Protein AF-A0A9E3B9R6-F1 (afdb_monomer_lite)

Foldseek 3Di:
DADPPFAEDEDDDDDQDAQCVCPVVNVVVCNVVRYDYDTGGFECHDPHHHDPDDPPPDDPVVVVVCVVVVHDDDDPDDVVVRVVVSVD

pLDDT: mean 90.38, std 10.26, range [60.06, 98.75]

Structure (mmCIF, N/CA/C/O backbone):
data_AF-A0A9E3B9R6-F1
#
_entry.id   AF-A0A9E3B9R6-F1
#
loop_
_atom_site.group_PDB
_atom_site.id
_atom_site.type_symbol
_atom_site.label_atom_id
_atom_site.label_alt_id
_atom_site.label_comp_id
_atom_site.label_asym_id
_atom_site.label_entity_id
_atom_site.label_seq_id
_atom_site.pdbx_PDB_ins_code
_atom_site.Cartn_x
_atom_site.Cartn_y
_atom_site.Cartn_z
_atom_site.occupancy
_atom_site.B_iso_or_equiv
_atom_site.auth_seq_id
_atom_site.auth_comp_id
_atom_site.auth_asym_id
_atom_site.auth_atom_id
_atom_site.pdbx_PDB_model_num
ATOM 1 N N . MET A 1 1 ? -5.647 1.879 10.800 1.00 97.06 1 MET A N 1
ATOM 2 C CA . MET A 1 1 ? -6.451 2.928 11.465 1.00 97.06 1 MET A CA 1
ATOM 3 C C . MET A 1 1 ? -7.831 2.349 11.735 1.00 97.06 1 MET A C 1
ATOM 5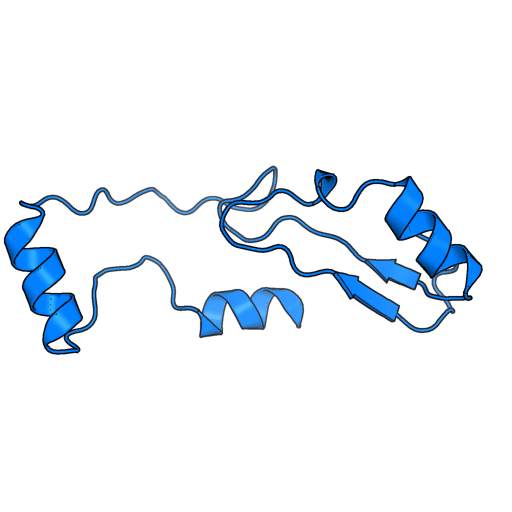 O O . MET A 1 1 ? -8.212 1.435 11.014 1.00 97.06 1 MET A O 1
ATOM 9 N N . GLY A 1 2 ? -8.545 2.849 12.743 1.00 97.62 2 GLY A N 1
ATOM 10 C CA . GLY A 1 2 ? -9.823 2.265 13.179 1.00 97.62 2 GLY A CA 1
ATOM 11 C C . GLY A 1 2 ? -9.663 1.110 14.172 1.00 97.62 2 GLY A C 1
ATOM 12 O O . GLY A 1 2 ? -8.538 0.811 14.592 1.00 97.62 2 GLY A O 1
ATOM 13 N N . ASP A 1 3 ? -10.786 0.496 14.551 1.00 98.00 3 ASP A N 1
ATOM 14 C CA . ASP A 1 3 ? -10.826 -0.638 15.478 1.00 98.00 3 ASP A CA 1
ATOM 15 C C . ASP A 1 3 ? -10.191 -1.881 14.818 1.00 98.00 3 ASP A C 1
ATOM 17 O O . ASP A 1 3 ? -10.536 -2.226 13.687 1.00 98.00 3 ASP A O 1
ATOM 21 N N . PRO A 1 4 ? -9.249 -2.581 15.475 1.00 97.56 4 PRO A N 1
ATOM 22 C CA . PRO A 1 4 ? -8.694 -3.833 14.967 1.00 97.56 4 PRO A CA 1
ATOM 23 C C . PRO A 1 4 ? -9.722 -4.938 14.669 1.00 97.56 4 PRO A C 1
ATOM 25 O O . PRO A 1 4 ? -9.382 -5.840 13.897 1.00 97.56 4 PRO A O 1
ATOM 28 N N . ASN A 1 5 ? -10.915 -4.872 15.272 1.00 98.12 5 ASN A N 1
ATOM 29 C CA . ASN A 1 5 ? -12.006 -5.840 15.136 1.00 98.12 5 ASN A CA 1
ATOM 30 C C . ASN A 1 5 ? -12.996 -5.514 14.004 1.00 98.12 5 ASN A C 1
ATOM 32 O O . ASN A 1 5 ? -13.815 -6.368 13.664 1.00 98.12 5 ASN A O 1
ATOM 36 N N . ASP A 1 6 ? -12.924 -4.318 13.416 1.00 98.44 6 ASP A N 1
ATOM 37 C CA . ASP A 1 6 ? -13.749 -3.945 12.265 1.00 98.44 6 ASP A CA 1
ATOM 38 C C . ASP A 1 6 ? -13.304 -4.690 10.988 1.00 98.44 6 ASP A C 1
ATOM 40 O O . ASP A 1 6 ? -12.127 -5.061 10.859 1.00 98.44 6 ASP A O 1
ATOM 44 N N . PRO A 1 7 ? -14.198 -4.877 9.994 1.00 98.50 7 PRO A N 1
ATOM 45 C CA . PRO A 1 7 ? -13.827 -5.410 8.686 1.00 98.50 7 PRO A CA 1
ATOM 46 C C . PRO A 1 7 ? -12.658 -4.640 8.058 1.00 98.50 7 PRO A C 1
ATOM 48 O O . PRO A 1 7 ? -12.669 -3.410 7.971 1.00 98.50 7 PRO A O 1
ATOM 51 N N . ALA A 1 8 ? -11.636 -5.367 7.605 1.00 98.12 8 ALA A N 1
ATOM 52 C CA . ALA A 1 8 ? -10.434 -4.763 7.045 1.00 98.12 8 ALA A CA 1
ATOM 53 C C . ALA A 1 8 ? -10.636 -4.286 5.600 1.00 98.12 8 ALA A C 1
ATOM 55 O O . ALA A 1 8 ? -11.194 -4.998 4.766 1.00 98.12 8 ALA A O 1
ATOM 56 N N . VAL A 1 9 ? -10.092 -3.108 5.291 1.00 98.12 9 VAL A N 1
ATOM 57 C CA . VAL A 1 9 ? -9.903 -2.609 3.926 1.00 98.12 9 VAL A CA 1
ATOM 58 C C . VAL A 1 9 ? -8.422 -2.317 3.697 1.00 98.12 9 VAL A C 1
ATOM 60 O O . VAL A 1 9 ? -7.810 -1.517 4.410 1.00 98.12 9 VAL A O 1
ATOM 63 N N . LEU A 1 10 ? -7.836 -2.986 2.703 1.00 97.81 10 LEU A N 1
ATOM 64 C CA . LEU A 1 10 ? -6.449 -2.788 2.295 1.00 97.81 10 LEU A CA 1
ATOM 65 C C . LEU A 1 10 ? -6.392 -1.820 1.115 1.00 97.81 10 LEU A C 1
ATOM 67 O O . LEU A 1 10 ? -6.983 -2.062 0.064 1.00 97.81 10 LEU A O 1
ATOM 71 N N . LEU A 1 11 ? -5.668 -0.720 1.290 1.00 98.06 11 LEU A N 1
ATOM 72 C CA . LEU A 1 11 ? -5.496 0.300 0.269 1.00 98.06 11 LEU 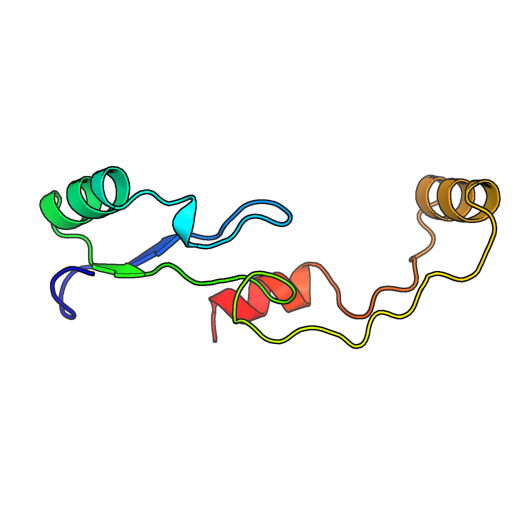A CA 1
ATOM 73 C C . LEU A 1 11 ? -4.149 0.122 -0.442 1.00 98.06 11 LEU A C 1
ATOM 75 O O . LEU A 1 11 ? -3.099 0.445 0.115 1.00 98.06 11 LEU A O 1
ATOM 79 N N . ILE A 1 12 ? -4.194 -0.347 -1.690 1.00 96.94 12 ILE A N 1
ATOM 80 C CA . ILE A 1 12 ? -3.018 -0.563 -2.546 1.00 96.94 12 ILE A CA 1
ATOM 81 C C . ILE A 1 12 ? -2.802 0.673 -3.426 1.00 96.94 12 ILE A C 1
ATOM 83 O O . ILE A 1 12 ? -3.715 1.110 -4.130 1.00 96.94 12 ILE A O 1
ATOM 87 N N . MET A 1 13 ? -1.609 1.271 -3.372 1.00 96.44 13 MET A N 1
ATOM 88 C CA . MET A 1 13 ? -1.295 2.462 -4.168 1.00 96.44 13 MET A CA 1
ATOM 89 C C . MET A 1 13 ? -0.964 2.156 -5.625 1.00 96.44 13 MET A C 1
ATOM 91 O O . MET A 1 13 ? -0.474 1.082 -5.966 1.00 96.44 13 MET A O 1
ATOM 95 N N . GLY A 1 14 ? -1.208 3.155 -6.478 1.00 93.25 14 GLY A N 1
ATOM 96 C CA . GLY A 1 14 ? -0.768 3.150 -7.869 1.00 93.25 14 GLY A CA 1
ATOM 97 C C . GLY A 1 14 ? 0.750 3.300 -8.015 1.00 93.25 14 GLY A C 1
ATOM 98 O O . GLY A 1 14 ? 1.485 3.502 -7.046 1.00 93.25 14 GLY A O 1
ATOM 99 N N . LEU A 1 15 ? 1.216 3.222 -9.262 1.00 90.31 15 LEU A N 1
ATOM 100 C CA . LEU A 1 15 ? 2.635 3.213 -9.623 1.00 90.31 15 LEU A CA 1
ATOM 101 C C . LEU A 1 15 ? 3.441 4.321 -8.919 1.00 90.31 15 LEU A C 1
ATOM 103 O O . LEU A 1 15 ? 3.126 5.506 -9.035 1.00 90.31 15 LEU A O 1
ATOM 107 N N . GLY A 1 16 ? 4.495 3.919 -8.200 1.00 87.75 16 GLY A N 1
ATOM 108 C CA . GLY A 1 16 ? 5.470 4.817 -7.565 1.00 87.75 16 GLY A CA 1
ATOM 109 C C . GLY A 1 16 ? 4.927 5.706 -6.438 1.00 87.75 16 GLY A C 1
ATOM 110 O O . GLY A 1 16 ? 5.645 6.580 -5.958 1.00 87.75 16 GLY A O 1
ATOM 111 N N . SER A 1 17 ? 3.674 5.514 -6.024 1.00 95.69 17 SER A N 1
ATOM 112 C CA . SER A 1 17 ? 2.989 6.379 -5.062 1.00 95.69 17 SER A CA 1
ATOM 113 C C . SER A 1 17 ? 3.105 5.847 -3.637 1.00 95.69 17 SER A C 1
ATOM 115 O O . SER A 1 17 ? 2.820 4.681 -3.381 1.00 95.69 17 SER A O 1
ATOM 117 N N . GLN A 1 18 ? 3.508 6.712 -2.706 1.00 97.00 18 GLN A N 1
ATOM 118 C CA . GLN A 1 18 ? 3.668 6.373 -1.287 1.00 97.00 18 GLN A CA 1
ATOM 119 C C . GLN A 1 18 ? 2.323 6.332 -0.550 1.00 97.00 18 GLN A C 1
ATOM 121 O O . GLN A 1 18 ? 1.394 7.048 -0.927 1.00 97.00 18 GLN A O 1
ATOM 126 N N . LEU A 1 19 ? 2.242 5.587 0.561 1.00 97.19 19 LEU A N 1
ATOM 127 C CA . LEU A 1 19 ? 1.031 5.436 1.385 1.00 97.19 19 LEU A CA 1
ATOM 128 C C . LEU A 1 19 ? 0.407 6.765 1.836 1.00 97.19 19 LEU A C 1
ATOM 130 O O . LEU A 1 19 ? -0.788 6.824 2.113 1.00 97.19 19 LEU A O 1
ATOM 134 N N . LEU A 1 20 ? 1.198 7.841 1.904 1.00 96.56 20 LEU A N 1
ATOM 135 C CA . LEU A 1 20 ? 0.745 9.179 2.301 1.00 96.56 20 LEU A CA 1
ATOM 136 C C . LEU A 1 20 ? -0.199 9.833 1.280 1.00 96.56 20 LEU A C 1
ATOM 138 O O . LEU A 1 20 ? -0.916 10.770 1.631 1.00 96.56 20 LEU A O 1
ATOM 142 N N . LEU A 1 21 ? -0.224 9.355 0.030 1.00 97.31 21 LEU A N 1
ATOM 143 C CA . LEU A 1 21 ? -1.176 9.842 -0.972 1.00 97.31 21 LEU A CA 1
ATOM 144 C C . LEU A 1 21 ? -2.614 9.409 -0.647 1.00 97.31 21 LEU A C 1
ATOM 146 O O . LEU A 1 21 ? -3.557 10.118 -1.008 1.00 97.31 21 LEU A O 1
ATOM 150 N N . TRP A 1 22 ? -2.793 8.339 0.135 1.00 97.75 22 TRP A N 1
ATOM 151 C CA . TRP A 1 22 ? -4.028 8.117 0.883 1.00 97.75 22 TRP A CA 1
ATOM 152 C C . TRP A 1 22 ? -4.105 9.103 2.044 1.00 97.75 22 TRP A C 1
ATOM 154 O O . TRP A 1 22 ? -3.750 8.783 3.177 1.00 97.75 22 TRP A O 1
ATOM 164 N N . ARG A 1 23 ? -4.548 10.328 1.752 1.00 97.81 23 ARG A N 1
ATOM 165 C CA . ARG A 1 23 ? -4.658 11.407 2.742 1.00 97.81 23 ARG A CA 1
ATOM 166 C C . ARG A 1 23 ? -5.493 10.958 3.942 1.00 97.81 23 ARG A C 1
ATOM 168 O O . ARG A 1 23 ? -6.502 10.273 3.774 1.00 97.81 23 ARG A O 1
ATOM 175 N N . ASP A 1 24 ? -5.117 11.411 5.133 1.00 97.81 24 ASP A N 1
ATOM 176 C CA . ASP A 1 24 ? -5.768 10.987 6.379 1.00 97.81 24 ASP A CA 1
ATOM 177 C C . ASP A 1 24 ? -7.277 11.244 6.355 1.00 97.81 24 ASP A C 1
ATOM 179 O O . ASP A 1 24 ? -8.041 10.331 6.631 1.00 97.81 24 ASP A O 1
ATOM 183 N N . GLY A 1 25 ? -7.725 12.399 5.851 1.00 98.25 25 GLY A N 1
ATOM 184 C CA . GLY A 1 25 ? -9.158 12.699 5.731 1.00 98.25 25 GLY A CA 1
ATOM 185 C C . GLY A 1 25 ? -9.949 11.779 4.786 1.00 98.25 25 GLY A C 1
ATOM 186 O O . GLY A 1 25 ? -11.172 11.725 4.872 1.00 98.25 25 GLY A O 1
ATOM 187 N N . PHE A 1 26 ? -9.297 11.054 3.870 1.00 98.31 26 PHE A N 1
ATOM 188 C CA . PHE A 1 26 ? -9.946 9.971 3.119 1.00 98.31 26 PHE A CA 1
ATOM 189 C C . PHE A 1 26 ? -10.025 8.696 3.967 1.00 98.31 26 PHE A C 1
ATOM 191 O O . PHE A 1 26 ? -11.089 8.089 4.061 1.00 98.31 26 PHE A O 1
ATOM 198 N N . CYS A 1 27 ? -8.927 8.328 4.630 1.00 98.56 27 CYS A N 1
ATOM 199 C CA . CYS A 1 27 ? -8.872 7.158 5.507 1.00 98.56 27 CYS A CA 1
ATOM 200 C C . CYS A 1 27 ? -9.859 7.272 6.678 1.00 98.56 27 CYS A C 1
ATOM 202 O O . CYS A 1 27 ? -10.550 6.314 6.998 1.00 98.56 27 CYS A O 1
ATOM 204 N N . GLU A 1 28 ? -9.967 8.451 7.287 1.00 98.56 28 GLU A N 1
ATOM 205 C CA . GLU A 1 28 ? -10.886 8.744 8.388 1.00 98.56 28 GLU A CA 1
ATOM 206 C C . GLU A 1 28 ? -12.348 8.550 7.987 1.00 98.56 28 GLU A C 1
ATOM 208 O O . GLU A 1 28 ? -13.131 8.052 8.788 1.00 98.56 28 GLU A O 1
ATOM 213 N N . LYS A 1 29 ? -12.716 8.871 6.739 1.00 98.62 29 LYS A N 1
ATOM 214 C CA . LYS A 1 29 ? -14.071 8.610 6.233 1.00 98.62 29 LYS A CA 1
ATOM 215 C C . LYS A 1 29 ? -14.369 7.118 6.153 1.00 98.62 29 LYS A C 1
ATOM 217 O O . LYS A 1 29 ? -15.455 6.714 6.527 1.00 98.62 29 LYS A O 1
ATOM 222 N N . LEU A 1 30 ? -13.411 6.302 5.714 1.00 98.62 30 LEU A N 1
ATOM 223 C CA . LEU A 1 30 ? -13.575 4.844 5.701 1.00 98.62 30 LEU A CA 1
ATOM 224 C C . LEU A 1 30 ? -13.662 4.276 7.123 1.00 98.62 30 LEU A C 1
ATOM 226 O O . LEU A 1 30 ? -14.493 3.417 7.387 1.00 98.62 30 LEU A O 1
ATOM 230 N N . VAL A 1 31 ? -12.850 4.795 8.050 1.00 98.69 31 VAL A N 1
ATOM 231 C CA . VAL A 1 31 ? -12.934 4.424 9.472 1.00 98.69 31 VAL A CA 1
ATOM 232 C C . VAL A 1 31 ? -14.296 4.790 10.065 1.00 98.69 31 VAL A C 1
ATOM 234 O O . VAL A 1 31 ? -14.856 4.001 10.818 1.00 98.69 31 VAL A O 1
ATOM 237 N N . ALA A 1 32 ? -14.859 5.948 9.710 1.00 98.56 32 ALA A N 1
ATOM 238 C CA . ALA A 1 32 ? -16.181 6.368 10.174 1.00 98.56 32 ALA A CA 1
ATOM 239 C C . ALA A 1 32 ? -17.321 5.453 9.682 1.00 98.56 32 ALA A C 1
ATOM 241 O O . ALA A 1 32 ? -18.344 5.357 10.353 1.00 98.56 32 ALA A O 1
ATOM 242 N N . GLU A 1 33 ? -17.126 4.745 8.567 1.00 98.44 33 GLU A N 1
ATOM 243 C CA . GLU A 1 33 ? -18.042 3.710 8.061 1.00 98.44 33 GLU A CA 1
ATOM 244 C C . GLU A 1 33 ? -17.825 2.334 8.730 1.00 98.44 33 GLU A C 1
ATOM 246 O O . GLU A 1 33 ? -18.380 1.331 8.283 1.00 98.44 33 GLU A O 1
ATOM 251 N N . GLY A 1 34 ? -17.015 2.258 9.794 1.00 98.50 34 GLY A N 1
ATOM 252 C CA . GLY A 1 34 ? -16.742 1.016 10.522 1.00 98.50 34 GLY A CA 1
ATOM 253 C C . GLY A 1 34 ? -15.782 0.081 9.788 1.00 98.50 34 GLY A C 1
ATOM 254 O O . GLY A 1 34 ? -15.943 -1.135 9.853 1.00 98.50 34 GLY A O 1
ATOM 255 N N . LEU A 1 35 ? -14.817 0.631 9.039 1.00 98.75 35 LEU A N 1
ATOM 256 C CA . LEU A 1 35 ? -13.769 -0.147 8.374 1.00 98.75 35 LEU A CA 1
ATOM 257 C C . LEU A 1 35 ? -12.407 0.056 9.041 1.00 98.75 35 LEU A C 1
ATOM 259 O O . LEU A 1 35 ? -11.933 1.177 9.246 1.00 98.75 35 LEU A O 1
ATOM 263 N N . ARG A 1 36 ? -11.689 -1.045 9.250 1.00 98.62 36 ARG A N 1
ATOM 264 C CA . ARG A 1 36 ? -10.279 -1.018 9.634 1.00 98.62 36 ARG A CA 1
ATOM 265 C C . ARG A 1 36 ? -9.416 -0.744 8.405 1.00 98.62 36 ARG A C 1
ATOM 267 O O . ARG A 1 36 ? -9.154 -1.632 7.595 1.00 98.62 36 ARG A O 1
ATOM 274 N N . VAL A 1 37 ? -8.904 0.477 8.290 1.00 98.56 37 VAL A N 1
ATOM 275 C CA . VAL A 1 37 ? -8.071 0.891 7.150 1.00 98.56 37 VAL A CA 1
ATOM 276 C C . VAL A 1 37 ? -6.618 0.462 7.332 1.00 98.56 37 VAL A C 1
ATOM 278 O O . VAL A 1 37 ? -5.961 0.853 8.305 1.00 98.56 37 VAL A O 1
ATOM 281 N N . ILE A 1 38 ? -6.084 -0.275 6.361 1.00 98.19 38 ILE A N 1
ATOM 282 C CA . ILE A 1 38 ? -4.671 -0.647 6.256 1.00 98.19 38 ILE A CA 1
ATOM 283 C C . ILE A 1 38 ? -4.104 0.008 4.992 1.00 98.19 38 ILE A C 1
ATOM 285 O O . ILE A 1 38 ? -4.632 -0.168 3.899 1.00 98.19 38 ILE A O 1
ATOM 289 N N . ARG A 1 39 ? -3.027 0.782 5.144 1.00 97.44 39 ARG A N 1
ATOM 290 C CA . ARG A 1 39 ? -2.261 1.389 4.046 1.00 97.44 39 ARG A CA 1
ATOM 291 C C . ARG A 1 39 ? -0.783 1.093 4.265 1.00 97.44 39 ARG A C 1
ATOM 293 O O . ARG A 1 39 ? -0.338 1.062 5.412 1.00 97.44 39 ARG A O 1
ATOM 300 N N . TYR A 1 40 ? -0.046 0.890 3.185 1.00 97.00 40 TYR A N 1
ATOM 301 C CA . TYR A 1 40 ? 1.358 0.497 3.221 1.00 97.00 40 TYR A CA 1
ATOM 302 C C . TYR A 1 40 ? 2.095 1.057 2.004 1.00 97.00 40 TYR A C 1
ATOM 304 O O . TYR A 1 40 ? 1.471 1.482 1.029 1.00 97.00 40 TYR A O 1
ATOM 312 N N . ASP A 1 41 ? 3.422 1.092 2.085 1.00 97.50 41 ASP A N 1
ATOM 313 C CA . ASP A 1 41 ? 4.266 1.407 0.939 1.00 97.50 41 ASP A CA 1
ATOM 314 C C . ASP A 1 41 ? 4.506 0.127 0.132 1.00 97.50 41 ASP A C 1
ATOM 316 O O . ASP A 1 41 ? 4.984 -0.866 0.682 1.00 97.50 41 ASP A O 1
ATOM 320 N N . ASN A 1 42 ? 4.223 0.146 -1.172 1.00 95.88 42 ASN A N 1
ATOM 321 C CA . ASN A 1 42 ? 4.641 -0.938 -2.066 1.00 95.88 42 ASN A CA 1
ATOM 322 C C . ASN A 1 42 ? 6.174 -1.104 -2.021 1.00 95.88 42 ASN A C 1
ATOM 324 O O . ASN A 1 42 ? 6.899 -0.151 -1.706 1.00 95.88 42 ASN A O 1
ATOM 328 N N . ARG A 1 43 ? 6.691 -2.284 -2.394 1.00 93.56 43 ARG A N 1
ATOM 329 C CA . ARG A 1 43 ? 8.129 -2.451 -2.677 1.00 93.56 43 ARG A CA 1
ATOM 330 C C . ARG A 1 43 ? 8.635 -1.334 -3.600 1.00 93.56 43 ARG A C 1
ATOM 332 O O . ARG A 1 43 ? 7.903 -0.831 -4.450 1.00 93.56 43 ARG A O 1
ATOM 339 N N . ASP A 1 44 ? 9.872 -0.902 -3.380 1.00 92.81 44 ASP A N 1
ATOM 340 C CA . ASP A 1 44 ? 10.515 0.250 -4.030 1.00 92.81 44 ASP A CA 1
ATOM 341 C C . ASP A 1 44 ? 9.943 1.635 -3.704 1.00 92.81 44 ASP A C 1
ATOM 343 O O . ASP A 1 44 ? 10.514 2.652 -4.107 1.00 92.81 44 ASP A O 1
ATOM 347 N N . VAL A 1 45 ? 8.912 1.739 -2.866 1.00 95.69 45 VAL A N 1
ATOM 348 C CA . VAL A 1 45 ? 8.281 3.011 -2.491 1.00 95.69 45 VAL A CA 1
ATOM 349 C C . VAL A 1 45 ? 8.496 3.320 -1.009 1.00 95.69 45 VAL A C 1
ATOM 351 O O . VAL A 1 45 ? 8.649 2.423 -0.190 1.00 95.69 45 VAL A O 1
ATOM 354 N N . GLY A 1 46 ? 8.614 4.612 -0.681 1.00 95.19 46 GLY A N 1
ATOM 355 C CA . GLY A 1 46 ? 8.704 5.106 0.695 1.00 95.19 46 GLY A CA 1
ATOM 356 C C . GLY A 1 46 ? 9.719 4.372 1.561 1.00 95.19 46 GLY A C 1
ATOM 357 O O . GLY A 1 46 ? 10.894 4.306 1.187 1.00 95.19 46 GLY A O 1
ATOM 358 N N . LEU A 1 47 ? 9.253 3.849 2.695 1.00 96.00 47 LEU A N 1
ATOM 359 C CA . LEU A 1 47 ? 10.076 3.153 3.688 1.00 96.00 47 LEU A CA 1
ATOM 360 C C . LEU A 1 47 ? 10.101 1.628 3.518 1.00 96.00 47 LEU A C 1
ATOM 362 O O . LEU A 1 47 ? 10.800 0.952 4.272 1.00 96.00 47 LEU A O 1
ATOM 366 N N . SER A 1 48 ? 9.381 1.086 2.537 1.00 95.62 48 SER A N 1
ATOM 367 C CA . SER A 1 48 ? 9.459 -0.334 2.197 1.00 95.62 48 SER A CA 1
ATOM 368 C C . SER A 1 48 ? 10.798 -0.696 1.556 1.00 95.62 48 SER A C 1
ATOM 370 O O . SER A 1 48 ? 11.562 0.160 1.093 1.00 95.62 48 SER A O 1
ATOM 372 N N . SER A 1 49 ? 11.081 -1.999 1.528 1.00 92.50 49 SER A N 1
ATOM 373 C CA . SER A 1 49 ? 12.276 -2.575 0.910 1.00 92.50 49 SER A CA 1
ATOM 374 C C . SER A 1 49 ? 12.491 -2.049 -0.509 1.00 92.50 49 SER A C 1
ATOM 376 O O . SER A 1 49 ? 11.548 -1.952 -1.296 1.00 92.50 49 SER A O 1
ATOM 378 N N . LYS A 1 50 ? 13.747 -1.734 -0.838 1.00 90.19 50 LYS A N 1
ATOM 379 C CA . LYS A 1 50 ? 14.168 -1.289 -2.170 1.00 90.19 50 LYS A CA 1
ATOM 380 C C . LYS A 1 50 ? 14.998 -2.381 -2.826 1.00 90.19 50 LYS A C 1
ATOM 382 O O . LYS A 1 50 ? 15.930 -2.893 -2.196 1.00 90.19 50 LYS A O 1
ATOM 387 N N . THR A 1 51 ? 14.701 -2.730 -4.071 1.00 87.69 51 THR A N 1
ATOM 388 C CA . THR A 1 51 ? 15.576 -3.613 -4.832 1.00 87.69 51 THR A CA 1
ATOM 389 C C . THR A 1 51 ? 16.889 -2.896 -5.126 1.00 87.69 51 THR A C 1
ATOM 391 O O . THR A 1 51 ? 16.993 -1.662 -5.151 1.00 87.69 51 THR A O 1
ATOM 394 N N . LYS A 1 52 ? 17.955 -3.678 -5.300 1.00 81.31 52 LYS A N 1
ATOM 395 C CA . LYS A 1 52 ? 19.235 -3.130 -5.742 1.00 81.31 52 LYS A CA 1
ATOM 396 C C . LYS A 1 52 ? 19.075 -2.772 -7.210 1.00 81.31 52 LYS A C 1
ATOM 398 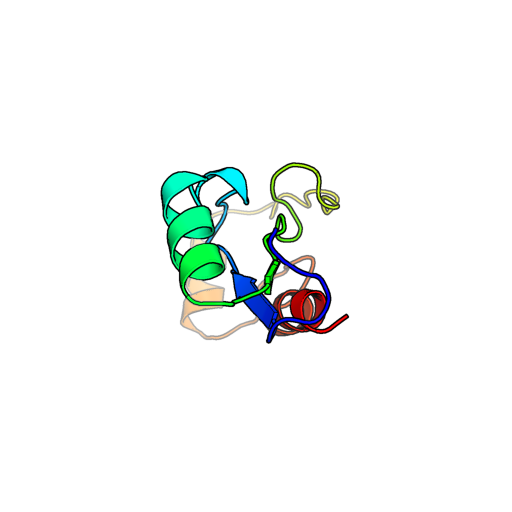O O . LYS A 1 52 ? 19.291 -3.640 -8.045 1.00 81.31 52 LYS A O 1
ATOM 403 N N . TRP A 1 53 ? 18.699 -1.521 -7.481 1.00 63.56 53 TRP A N 1
ATOM 404 C CA . TRP A 1 53 ? 18.545 -0.946 -8.816 1.00 63.56 53 TRP A CA 1
ATOM 405 C C . TRP A 1 53 ? 19.592 -1.493 -9.788 1.00 63.56 53 TRP A C 1
ATOM 407 O O . TRP A 1 53 ? 20.730 -1.024 -9.841 1.00 63.56 53 TRP A O 1
ATOM 417 N N . ARG A 1 54 ? 19.201 -2.490 -10.581 1.00 62.91 54 ARG A N 1
ATOM 418 C CA . ARG A 1 54 ? 19.940 -2.861 -11.776 1.00 62.91 54 ARG A CA 1
ATOM 419 C C . ARG A 1 54 ? 19.483 -1.893 -12.841 1.00 62.91 54 ARG A C 1
ATOM 421 O O . ARG A 1 54 ? 18.395 -2.041 -13.396 1.00 62.91 54 ARG A O 1
ATOM 428 N N . HIS A 1 55 ? 20.291 -0.868 -13.108 1.00 60.06 55 HIS A N 1
ATOM 429 C CA . HIS A 1 55 ? 20.114 -0.116 -14.341 1.00 60.06 55 HIS A CA 1
ATOM 430 C C . HIS A 1 55 ? 19.977 -1.132 -15.473 1.00 60.06 55 HIS A C 1
ATOM 432 O O . HIS A 1 55 ? 20.811 -2.023 -15.625 1.00 60.06 55 HIS A O 1
ATOM 438 N N . SER A 1 56 ? 18.892 -1.033 -16.239 1.00 60.34 56 SER A N 1
ATOM 439 C CA . SER A 1 56 ? 18.819 -1.722 -17.516 1.00 60.34 56 SER A CA 1
ATOM 440 C C . SER A 1 56 ? 19.871 -1.082 -18.413 1.00 60.34 56 SER A C 1
ATOM 442 O O . SER A 1 56 ? 19.594 -0.101 -19.102 1.00 60.34 56 SER A O 1
ATOM 444 N N . GLU A 1 57 ? 21.098 -1.580 -18.331 1.00 60.75 57 GLU A N 1
ATOM 445 C CA . GLU A 1 57 ? 22.185 -1.127 -19.175 1.00 60.75 57 GLU A CA 1
ATOM 446 C C . 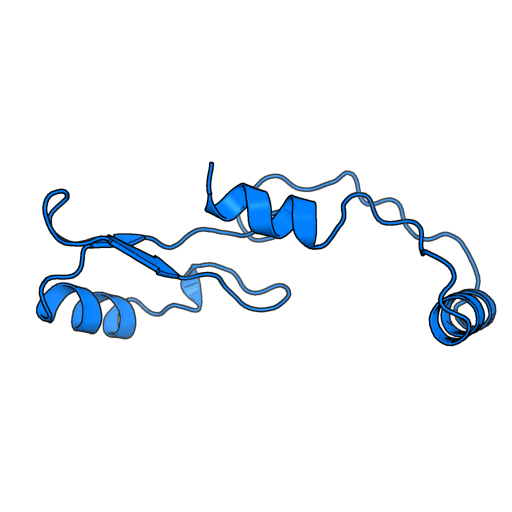GLU A 1 57 ? 21.840 -1.497 -20.619 1.00 60.75 57 GLU A C 1
ATOM 448 O O . GLU A 1 57 ? 21.652 -2.664 -20.964 1.00 60.75 57 GLU A O 1
ATOM 453 N N . GLY A 1 58 ? 21.660 -0.481 -21.462 1.00 69.81 58 GLY A N 1
ATOM 454 C CA . GLY A 1 58 ? 21.432 -0.672 -22.887 1.00 69.81 58 GLY A CA 1
ATOM 455 C C . GLY A 1 58 ? 20.575 0.419 -23.537 1.00 69.81 58 GLY A C 1
ATOM 456 O O . GLY A 1 58 ? 19.818 1.115 -22.855 1.00 69.81 58 GLY A O 1
ATOM 457 N N . PRO A 1 59 ? 20.662 0.579 -24.869 1.00 79.69 59 PRO A N 1
ATOM 458 C CA . PRO A 1 59 ? 19.884 1.577 -25.598 1.00 79.69 59 PRO A CA 1
ATOM 459 C C . PRO A 1 59 ? 18.365 1.346 -25.471 1.00 79.69 59 PRO A C 1
ATOM 461 O O . PRO A 1 59 ? 17.895 0.207 -25.423 1.00 79.69 59 PRO A O 1
ATOM 464 N N . LEU A 1 60 ? 17.578 2.430 -25.465 1.00 82.88 60 LEU A N 1
ATOM 465 C CA . LEU A 1 60 ? 16.114 2.392 -25.301 1.00 82.88 60 LEU A CA 1
ATOM 466 C C . LEU A 1 60 ? 15.408 1.621 -26.436 1.00 82.88 60 LEU A C 1
ATOM 468 O O . LEU A 1 60 ? 14.474 0.862 -26.184 1.00 82.88 60 LEU A O 1
ATOM 472 N N . ILE A 1 61 ? 15.878 1.783 -27.679 1.00 88.12 61 ILE A N 1
ATOM 473 C CA . ILE A 1 61 ? 15.220 1.247 -28.884 1.00 88.12 61 ILE A CA 1
ATOM 474 C C . ILE A 1 61 ? 15.108 -0.294 -28.861 1.00 88.12 61 ILE A C 1
ATOM 476 O O . ILE A 1 61 ? 13.990 -0.798 -28.979 1.00 88.12 61 ILE A O 1
ATOM 480 N N . PRO A 1 62 ? 16.189 -1.073 -28.636 1.00 85.19 62 PRO A N 1
ATOM 481 C CA . PRO A 1 62 ? 16.088 -2.527 -28.496 1.00 85.19 62 PRO A CA 1
ATOM 482 C C . PRO A 1 62 ? 15.157 -2.990 -27.368 1.00 85.19 62 PRO A C 1
ATOM 484 O O . PRO A 1 62 ? 14.505 -4.024 -27.502 1.00 85.19 62 PRO A O 1
ATOM 487 N N . ARG A 1 63 ? 15.073 -2.246 -26.254 1.00 82.31 63 ARG A N 1
ATOM 488 C CA . ARG A 1 63 ? 14.177 -2.583 -25.132 1.00 82.31 63 ARG A CA 1
ATOM 489 C C . ARG A 1 63 ? 12.711 -2.388 -25.503 1.00 82.31 63 ARG A C 1
ATOM 491 O O . ARG A 1 63 ? 11.899 -3.256 -25.195 1.00 82.31 63 ARG A O 1
ATOM 498 N N . MET A 1 64 ? 12.385 -1.295 -26.195 1.00 84.25 64 MET A N 1
ATOM 499 C CA . MET A 1 64 ? 11.027 -1.072 -26.699 1.00 84.25 64 MET A CA 1
ATOM 500 C C . MET A 1 64 ? 10.626 -2.147 -27.709 1.00 84.25 64 MET A C 1
ATOM 502 O O . MET A 1 64 ? 9.509 -2.649 -27.633 1.00 84.25 64 MET A O 1
ATOM 506 N N . LEU A 1 65 ? 11.540 -2.558 -28.597 1.00 88.94 65 LEU A N 1
ATOM 507 C CA . LEU A 1 65 ? 11.268 -3.636 -29.549 1.00 88.94 65 LEU A CA 1
ATOM 508 C C . LEU A 1 65 ? 10.962 -4.958 -28.832 1.00 88.94 65 LEU A C 1
ATOM 510 O O . LEU A 1 65 ? 9.960 -5.587 -29.154 1.00 88.94 65 LEU A O 1
ATOM 514 N N . LYS A 1 66 ? 11.774 -5.344 -27.832 1.00 84.81 66 LYS A N 1
ATOM 515 C CA . LYS A 1 66 ? 11.532 -6.542 -27.004 1.00 84.81 66 LYS A CA 1
ATOM 516 C C . LYS A 1 66 ? 10.151 -6.517 -26.352 1.00 84.81 66 LYS A C 1
ATOM 518 O O . LYS A 1 66 ? 9.433 -7.506 -26.441 1.00 84.81 66 LYS A O 1
ATOM 523 N N . PHE A 1 67 ? 9.774 -5.385 -25.757 1.00 83.31 67 PHE A N 1
ATOM 524 C CA . PHE A 1 67 ? 8.446 -5.212 -25.172 1.00 83.31 67 PHE A CA 1
ATOM 525 C C . PHE A 1 67 ? 7.335 -5.400 -26.216 1.00 83.31 67 PHE A C 1
ATOM 527 O O . PHE A 1 67 ? 6.387 -6.140 -25.977 1.00 83.31 67 PHE A O 1
ATOM 534 N N . TRP A 1 68 ? 7.478 -4.787 -27.395 1.00 87.50 68 TRP A N 1
ATOM 535 C CA . TRP A 1 68 ? 6.464 -4.837 -28.452 1.00 87.50 68 TRP A CA 1
ATOM 536 C C . TRP A 1 68 ? 6.245 -6.247 -29.018 1.00 87.50 68 TRP A C 1
ATOM 538 O O . TRP A 1 68 ? 5.133 -6.587 -29.407 1.00 87.50 68 TRP A O 1
ATOM 548 N N . VAL A 1 69 ? 7.287 -7.086 -29.032 1.00 92.19 69 VAL A N 1
ATOM 549 C CA . VAL A 1 69 ? 7.190 -8.498 -29.449 1.00 92.19 69 VAL A CA 1
ATOM 550 C C . VAL A 1 69 ? 6.890 -9.461 -28.289 1.00 92.19 69 VAL A C 1
ATOM 552 O O . VAL A 1 69 ? 6.977 -10.672 -28.468 1.00 92.19 69 VAL A O 1
ATOM 555 N N . GLY A 1 70 ? 6.556 -8.948 -27.098 1.00 84.12 70 GLY A N 1
ATOM 556 C CA . GLY A 1 70 ? 6.191 -9.758 -25.930 1.00 84.12 70 GLY A CA 1
ATOM 557 C C . GLY A 1 70 ? 7.357 -10.509 -25.283 1.00 84.12 70 GLY A C 1
ATOM 558 O O . GLY A 1 70 ? 7.138 -11.440 -24.510 1.00 84.12 70 GLY A O 1
ATOM 559 N N . MET A 1 71 ? 8.604 -10.135 -25.584 1.00 82.62 71 MET A N 1
ATOM 560 C CA . MET A 1 71 ? 9.762 -10.717 -24.912 1.00 82.62 71 MET A CA 1
ATOM 561 C C . MET A 1 71 ? 9.890 -10.148 -23.493 1.00 82.62 71 MET A C 1
ATOM 563 O O . MET A 1 71 ? 9.888 -8.923 -23.330 1.00 82.62 71 MET A O 1
ATOM 567 N N . PRO A 1 72 ? 10.063 -11.005 -22.469 1.00 69.62 72 PRO A N 1
ATOM 568 C CA . PRO A 1 72 ? 10.177 -10.553 -21.093 1.00 69.62 72 PRO A 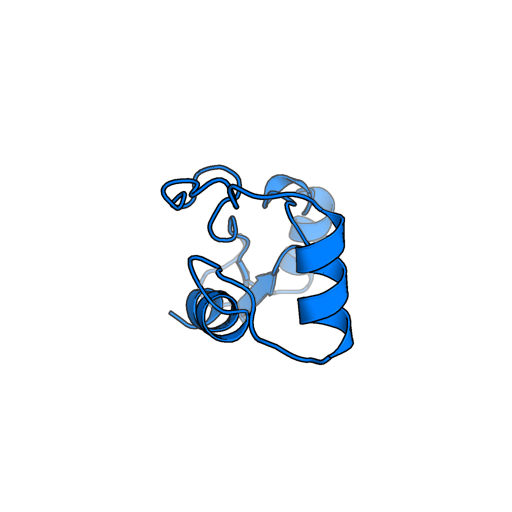CA 1
ATOM 569 C C . PRO A 1 72 ? 11.399 -9.647 -20.917 1.00 69.62 72 PRO A C 1
ATOM 571 O O . PRO A 1 72 ? 12.511 -9.942 -21.370 1.00 69.62 72 PRO A O 1
ATOM 574 N N . GLY A 1 73 ? 11.172 -8.509 -20.265 1.00 72.44 73 GLY A N 1
ATOM 575 C CA . GLY A 1 73 ? 12.238 -7.633 -19.801 1.00 72.44 73 GLY A CA 1
ATOM 576 C C . GLY A 1 73 ? 12.949 -8.227 -18.587 1.00 72.44 73 GLY A C 1
ATOM 577 O O . GLY A 1 73 ? 12.433 -9.116 -17.917 1.00 72.44 73 GLY A O 1
ATOM 578 N N . GLN A 1 74 ? 14.136 -7.713 -18.282 1.00 72.06 74 GLN A N 1
ATOM 579 C CA . GLN A 1 74 ? 14.772 -7.976 -16.995 1.00 72.06 74 GLN A CA 1
ATOM 580 C C . GLN A 1 74 ? 14.187 -7.001 -15.971 1.00 72.06 74 GLN A C 1
ATOM 582 O O . GLN A 1 74 ? 14.432 -5.798 -16.062 1.00 72.06 74 GLN A O 1
ATOM 587 N N . ALA A 1 75 ? 13.396 -7.524 -15.040 1.00 80.69 75 ALA A N 1
ATOM 588 C CA . ALA A 1 75 ? 12.934 -6.831 -13.845 1.00 80.69 75 ALA A CA 1
ATOM 589 C C . ALA A 1 75 ? 13.356 -7.649 -12.618 1.00 80.69 75 ALA A C 1
ATOM 591 O O . ALA A 1 75 ? 13.506 -8.867 -12.715 1.00 80.69 75 ALA A O 1
ATOM 592 N N . ASP A 1 76 ? 13.567 -6.989 -11.479 1.00 86.56 76 ASP A N 1
ATOM 593 C CA . ASP A 1 76 ? 13.954 -7.674 -10.236 1.00 86.56 76 ASP A CA 1
ATOM 594 C C . ASP A 1 76 ? 12.802 -8.505 -9.640 1.00 86.56 76 ASP A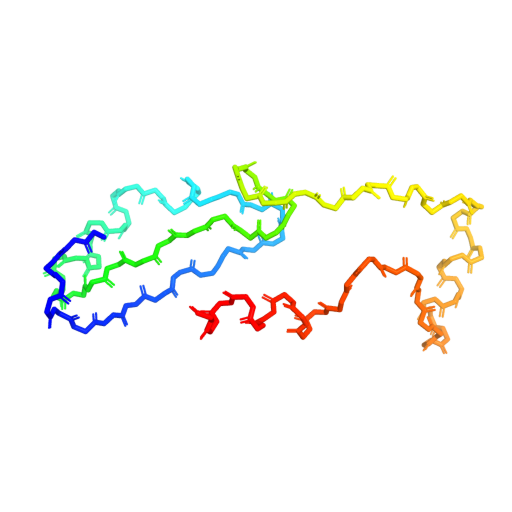 C 1
ATOM 596 O O . ASP A 1 76 ? 13.040 -9.350 -8.781 1.00 86.56 76 ASP A O 1
ATOM 600 N N . TYR A 1 77 ? 11.569 -8.263 -10.093 1.00 89.25 77 TYR A N 1
ATOM 601 C CA . TYR A 1 77 ? 10.358 -8.984 -9.716 1.00 89.25 77 TYR A CA 1
ATOM 602 C C . TYR A 1 77 ? 9.246 -8.791 -10.759 1.00 89.25 77 TYR A C 1
ATOM 604 O O . TYR A 1 77 ? 9.322 -7.913 -11.623 1.00 89.25 77 TYR A O 1
ATOM 612 N N . THR A 1 78 ? 8.210 -9.616 -10.657 1.00 89.69 78 THR A N 1
ATOM 613 C CA . THR A 1 78 ? 7.000 -9.619 -11.490 1.00 89.69 78 THR A CA 1
ATOM 614 C C . THR A 1 78 ? 5.846 -8.846 -10.840 1.00 89.69 78 THR A C 1
ATOM 616 O O . THR A 1 78 ? 5.884 -8.525 -9.652 1.00 89.69 78 THR A O 1
ATOM 619 N N . LEU A 1 79 ? 4.795 -8.524 -11.601 1.00 88.69 79 LEU A N 1
ATOM 620 C CA . LEU A 1 79 ? 3.615 -7.874 -11.012 1.00 88.69 79 LEU A CA 1
ATOM 621 C C . LEU A 1 79 ? 2.894 -8.802 -10.032 1.00 88.69 79 LEU A C 1
ATOM 623 O O . LEU A 1 79 ? 2.329 -8.330 -9.052 1.00 88.69 79 LEU A O 1
ATOM 627 N N . GLU A 1 80 ? 2.960 -10.103 -10.277 1.00 92.81 80 GLU A N 1
ATOM 628 C CA . GLU A 1 80 ? 2.452 -11.153 -9.409 1.00 92.81 80 GLU A CA 1
ATOM 629 C C . GLU A 1 80 ? 3.201 -11.151 -8.074 1.00 92.81 80 GLU A C 1
ATOM 631 O O . GLU A 1 80 ? 2.561 -11.058 -7.032 1.00 92.81 80 GLU A O 1
ATOM 636 N N . ASP A 1 81 ? 4.540 -11.094 -8.093 1.00 93.19 81 ASP A N 1
ATOM 637 C CA . ASP A 1 81 ? 5.322 -10.980 -6.856 1.00 93.19 81 ASP A CA 1
ATOM 638 C C . ASP A 1 81 ? 4.932 -9.723 -6.057 1.00 93.19 81 ASP A C 1
ATOM 640 O O . ASP A 1 81 ? 4.943 -9.746 -4.830 1.00 93.19 81 ASP A O 1
ATOM 644 N N . MET A 1 82 ? 4.633 -8.603 -6.731 1.00 92.88 82 MET A N 1
ATOM 645 C CA . MET A 1 82 ? 4.169 -7.373 -6.072 1.00 92.88 82 MET A CA 1
ATOM 646 C C . MET A 1 82 ? 2.749 -7.524 -5.509 1.00 92.88 82 MET A C 1
ATOM 648 O O . MET A 1 82 ? 2.457 -6.966 -4.454 1.00 92.88 82 MET A O 1
ATOM 652 N N . ALA A 1 83 ? 1.864 -8.243 -6.200 1.00 93.81 83 ALA A N 1
ATOM 653 C CA . ALA A 1 83 ? 0.516 -8.519 -5.714 1.00 93.81 83 ALA A CA 1
ATOM 654 C C . ALA A 1 83 ? 0.546 -9.414 -4.465 1.00 93.81 83 ALA A C 1
ATOM 656 O O . ALA A 1 83 ? -0.202 -9.160 -3.521 1.00 93.81 83 ALA A O 1
ATOM 657 N N . ASP A 1 84 ? 1.451 -10.393 -4.427 1.00 95.38 84 ASP A N 1
ATOM 658 C CA . ASP A 1 84 ? 1.610 -11.311 -3.298 1.00 95.38 84 ASP A CA 1
ATOM 659 C C . ASP A 1 84 ? 2.066 -10.600 -2.008 1.00 95.38 84 ASP A C 1
ATOM 661 O O . ASP A 1 84 ? 1.664 -11.009 -0.919 1.00 95.38 84 ASP A O 1
ATOM 665 N N . ASP A 1 85 ? 2.796 -9.477 -2.095 1.00 94.19 85 ASP A N 1
ATOM 666 C CA . ASP A 1 85 ? 3.145 -8.656 -0.916 1.00 94.19 85 ASP A CA 1
ATOM 667 C C . ASP A 1 85 ? 1.914 -8.142 -0.157 1.00 94.19 85 ASP A C 1
ATOM 669 O O . ASP A 1 85 ? 1.983 -7.894 1.045 1.00 94.19 85 ASP A O 1
ATOM 673 N N . ALA A 1 86 ? 0.797 -7.932 -0.858 1.00 93.62 86 ALA A N 1
ATOM 674 C CA . ALA A 1 86 ? -0.433 -7.417 -0.265 1.00 93.62 86 ALA A CA 1
ATOM 675 C C . ALA A 1 86 ? -1.196 -8.490 0.534 1.00 93.62 86 ALA A C 1
ATOM 677 O O . ALA A 1 86 ? -2.047 -8.151 1.356 1.00 93.62 86 ALA A O 1
ATOM 678 N N . ALA A 1 87 ? -0.920 -9.770 0.270 1.00 90.00 87 ALA A N 1
ATOM 679 C CA . ALA A 1 87 ? -1.594 -10.912 0.881 1.00 90.00 87 ALA A CA 1
ATOM 680 C C . ALA A 1 87 ? -0.810 -11.544 2.050 1.00 90.00 87 ALA A C 1
ATOM 682 O O . ALA A 1 87 ? -1.327 -12.469 2.680 1.00 90.00 87 ALA A O 1
ATOM 683 N N . ALA A 1 88 ? 0.419 -11.078 2.302 1.00 68.62 88 ALA A N 1
ATOM 684 C CA . ALA A 1 88 ? 1.370 -11.652 3.257 1.00 68.62 88 ALA A CA 1
ATOM 685 C C . ALA A 1 88 ? 1.089 -11.318 4.734 1.00 68.62 88 ALA A C 1
ATOM 687 O O . ALA A 1 88 ? 0.533 -10.234 5.032 1.00 68.62 88 ALA A O 1
#

Sequence (88 aa):
MGDPNDPAVLLIMGLGSQLLLWRDGFCEKLVAEGLRVIRYDNRDVGLSSKTKWRHSEGPLIPRMLKFWVGMPGQADYTLEDMADDAAA

Radius of gyration: 17.51 Å; chains: 1; bounding box: 40×24×45 Å

Secondary structure (DSSP, 8-state):
---TTSPEEEE---TT--GGGS-HHHHHHHHHTT-EEEE-PPTTSTTS---------S-HHHHHHHHHTTPPP--SS-HHHHHHTTT-